Protein AF-A0A143WW88-F1 (afdb_monomer_lite)

Sequence (131 aa):
MKRYYYKKDETELARLKSDLSYYAKVMGFNFVSDENSDGWACEIRKDKEAHKAVVVVIRNSSSRSVTIEMGVINWIDKAVLLNSFFPELLSHVEEVPVTLFESKEKDIRHDVKVLTKVRLGSYFNTRQEAE

Secondary structure (DSSP, 8-state):
-EEEEEE--HHHHHHHHHHHHHHHHHTT-EEEEEEETTEEEEEEESSTT-SEEEEEEEEE-SSSEEEEEEEEEE-SSSS-SGGGT-GGG-------------SHHHHHHHHHHHHHHHHH-SPBSSGGGG-

Foldseek 3Di:
DDKFKFWDDPVLVVVLVVVLVVVLVVLVWDKDKDADPFWIKMWTGNYQFGQKTWIWTWGDPDPTMIMIDTDIHGHPHRDPPCVVPDVPPDDDDDDDDDDDDDPPNVVSRVVSVVSCCVRRPDTDPDPVVRD

Structure (mmCIF, N/CA/C/O backbone):
data_AF-A0A143WW88-F1
#
_entry.id   AF-A0A143WW88-F1
#
loop_
_atom_site.group_PDB
_atom_site.id
_atom_site.type_symbol
_atom_site.label_atom_id
_atom_site.label_alt_id
_atom_site.label_comp_id
_atom_site.label_asym_id
_atom_site.label_entity_id
_atom_site.label_seq_id
_atom_site.pdbx_PDB_ins_code
_atom_site.Cartn_x
_atom_site.Cartn_y
_atom_site.Cartn_z
_atom_site.occupancy
_atom_site.B_iso_or_equiv
_atom_site.auth_seq_id
_atom_site.auth_comp_id
_atom_site.auth_asym_id
_atom_site.auth_atom_id
_atom_site.pdbx_PDB_model_num
ATOM 1 N N . MET A 1 1 ? -11.812 2.790 -5.144 1.00 69.94 1 MET A N 1
ATOM 2 C CA . MET A 1 1 ? -10.373 3.038 -4.865 1.00 69.94 1 MET A CA 1
ATOM 3 C C . MET A 1 1 ? -9.791 3.912 -5.976 1.00 69.94 1 MET A C 1
ATOM 5 O O . MET A 1 1 ? -10.366 3.927 -7.056 1.00 69.94 1 MET A O 1
ATOM 9 N N . LYS A 1 2 ? -8.723 4.688 -5.732 1.00 77.56 2 LYS A N 1
ATOM 10 C CA . LYS A 1 2 ? -8.009 5.428 -6.796 1.00 77.56 2 LYS A CA 1
ATOM 11 C C . LYS A 1 2 ? -6.836 4.587 -7.292 1.00 77.56 2 LYS A C 1
ATOM 13 O O . LYS A 1 2 ? -6.124 4.031 -6.463 1.00 77.56 2 LYS A O 1
ATOM 18 N N . ARG A 1 3 ? -6.654 4.535 -8.608 1.00 81.94 3 ARG A N 1
ATOM 19 C CA . ARG A 1 3 ? -5.597 3.787 -9.292 1.00 81.94 3 ARG A CA 1
ATOM 20 C C . ARG A 1 3 ? -4.518 4.744 -9.798 1.00 81.94 3 ARG A C 1
ATOM 22 O O . ARG A 1 3 ? -4.853 5.810 -10.309 1.00 81.94 3 ARG A O 1
ATOM 29 N N . TYR A 1 4 ? -3.259 4.350 -9.661 1.00 85.12 4 TYR A N 1
ATOM 30 C CA . TYR A 1 4 ? -2.082 5.100 -10.090 1.00 85.12 4 TYR A CA 1
ATOM 31 C C . TYR A 1 4 ? -1.098 4.156 -10.784 1.00 85.12 4 TYR A C 1
ATOM 33 O O . TYR A 1 4 ? -0.994 2.995 -10.397 1.00 85.12 4 TY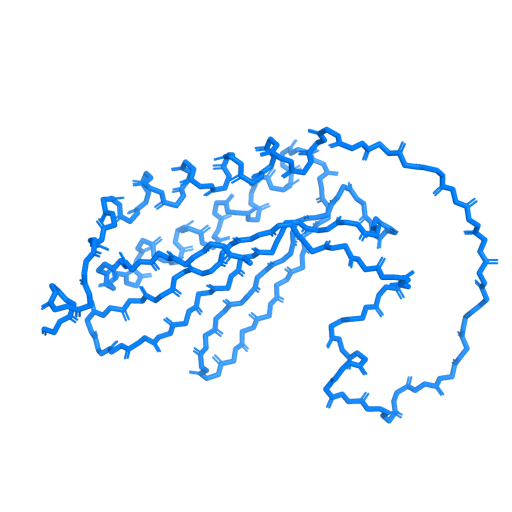R A O 1
ATOM 41 N N . TYR A 1 5 ? -0.376 4.655 -11.783 1.00 86.88 5 TYR A N 1
ATOM 42 C CA . TYR A 1 5 ? 0.602 3.884 -12.550 1.00 86.88 5 TYR A CA 1
ATOM 43 C C . TYR A 1 5 ? 1.996 4.449 -12.306 1.00 86.88 5 TYR A C 1
ATOM 45 O O . TYR A 1 5 ? 2.187 5.662 -12.404 1.00 86.88 5 TYR A O 1
ATOM 53 N N . TYR A 1 6 ? 2.950 3.577 -11.998 1.00 87.19 6 TYR A N 1
ATOM 54 C CA . TYR A 1 6 ? 4.327 3.953 -11.691 1.00 87.19 6 TYR A CA 1
ATOM 55 C C . TYR A 1 6 ? 5.315 3.095 -12.466 1.00 87.19 6 TYR A C 1
ATOM 57 O O . TYR A 1 6 ? 5.019 1.957 -12.847 1.00 87.19 6 TYR A O 1
ATOM 65 N N . LYS A 1 7 ? 6.517 3.643 -12.661 1.00 87.50 7 LYS A N 1
ATOM 66 C CA . LYS A 1 7 ? 7.632 2.885 -13.216 1.00 87.50 7 LYS A CA 1
ATOM 67 C C . LYS A 1 7 ? 8.028 1.835 -12.193 1.00 87.50 7 LYS A C 1
ATOM 69 O O . LYS A 1 7 ? 8.114 2.122 -11.001 1.00 87.50 7 LYS A O 1
ATOM 74 N N . LYS A 1 8 ? 8.247 0.616 -12.665 1.00 87.50 8 LYS A N 1
ATOM 75 C CA . LYS A 1 8 ? 8.664 -0.479 -11.807 1.00 87.50 8 LYS A CA 1
ATOM 76 C C . LYS A 1 8 ? 10.128 -0.290 -11.411 1.00 87.50 8 LYS A C 1
ATOM 78 O O . LYS A 1 8 ? 11.006 -0.264 -12.271 1.00 87.50 8 LYS A O 1
ATOM 83 N N . ASP A 1 9 ? 10.357 -0.184 -10.110 1.00 89.81 9 ASP A N 1
ATOM 84 C CA . ASP A 1 9 ? 11.671 -0.231 -9.476 1.00 89.81 9 ASP A CA 1
ATOM 85 C C . ASP A 1 9 ? 11.555 -1.127 -8.240 1.00 89.81 9 ASP A C 1
ATOM 87 O O . ASP A 1 9 ? 10.919 -0.761 -7.254 1.00 89.81 9 ASP A O 1
ATOM 91 N N . GLU A 1 10 ? 12.127 -2.329 -8.309 1.00 89.81 10 GLU A N 1
ATOM 92 C CA . GLU A 1 10 ? 12.032 -3.323 -7.232 1.00 89.81 10 GLU A CA 1
ATOM 93 C C . GLU A 1 10 ? 12.644 -2.817 -5.917 1.00 89.81 10 GLU A C 1
ATOM 95 O O . GLU A 1 10 ? 12.148 -3.138 -4.835 1.00 89.81 10 GLU A O 1
ATOM 100 N N . THR A 1 11 ? 13.684 -1.977 -5.992 1.00 92.19 11 THR A N 1
ATOM 101 C CA . THR A 1 11 ? 14.346 -1.425 -4.803 1.00 92.19 11 THR A CA 1
ATOM 102 C C . THR A 1 11 ? 13.431 -0.428 -4.106 1.00 92.19 11 THR A C 1
ATOM 104 O O . THR A 1 11 ? 13.230 -0.507 -2.891 1.00 92.19 11 THR A O 1
ATOM 107 N N . GLU A 1 12 ? 12.837 0.494 -4.864 1.00 92.19 12 GLU A N 1
ATOM 108 C CA . GLU A 1 12 ? 11.911 1.478 -4.296 1.00 92.19 12 GLU A CA 1
ATOM 109 C C . GLU A 1 12 ? 10.575 0.852 -3.879 1.00 92.19 12 GLU A C 1
ATOM 111 O O . GLU A 1 12 ? 9.976 1.297 -2.901 1.00 92.19 12 GLU A O 1
ATOM 116 N N . LEU A 1 13 ? 10.135 -0.231 -4.527 1.00 91.81 13 LEU A N 1
ATOM 117 C CA . LEU A 1 13 ? 8.965 -0.998 -4.091 1.00 91.81 13 LEU A CA 1
ATOM 118 C C . LEU A 1 13 ? 9.206 -1.710 -2.761 1.00 91.81 13 LEU A C 1
ATOM 120 O O . LEU A 1 13 ? 8.361 -1.629 -1.869 1.00 91.81 13 LEU A O 1
ATOM 124 N N . ALA A 1 14 ? 10.359 -2.359 -2.586 1.00 92.50 14 ALA A N 1
ATOM 125 C CA . ALA A 1 14 ? 10.725 -2.969 -1.310 1.00 92.50 14 ALA A CA 1
ATOM 126 C C . ALA A 1 14 ? 10.812 -1.918 -0.188 1.00 92.50 14 ALA A C 1
ATOM 128 O O . ALA A 1 14 ? 10.293 -2.130 0.912 1.00 92.50 14 ALA A O 1
ATOM 129 N N . ARG A 1 15 ? 11.392 -0.747 -0.483 1.00 90.88 15 ARG A N 1
ATOM 130 C CA . ARG A 1 15 ? 11.436 0.391 0.450 1.00 90.88 15 ARG A CA 1
ATOM 131 C C . ARG A 1 15 ? 10.044 0.916 0.782 1.00 90.88 15 ARG A C 1
ATOM 133 O O . ARG A 1 15 ? 9.762 1.146 1.951 1.00 90.88 15 ARG A O 1
ATOM 140 N N . LEU A 1 16 ? 9.157 1.042 -0.204 1.00 93.19 16 LEU A N 1
ATOM 141 C CA . LEU A 1 16 ? 7.773 1.456 0.019 1.00 93.19 16 LEU A CA 1
ATOM 142 C C . LEU A 1 16 ? 7.031 0.475 0.939 1.00 93.19 16 LEU A C 1
ATOM 144 O O . LEU A 1 16 ? 6.382 0.914 1.884 1.00 93.19 16 LEU A O 1
ATOM 148 N N . LYS A 1 17 ? 7.156 -0.841 0.717 1.00 93.38 17 LYS A N 1
ATOM 149 C CA . LYS A 1 17 ? 6.561 -1.864 1.600 1.00 93.38 17 LYS A CA 1
ATOM 150 C C . LYS A 1 17 ? 7.060 -1.710 3.047 1.00 93.38 17 LYS A C 1
ATOM 152 O O . LYS A 1 17 ? 6.255 -1.711 3.980 1.00 93.38 17 LYS A O 1
ATOM 157 N N . SER A 1 18 ? 8.371 -1.521 3.223 1.00 89.69 18 SER A N 1
ATOM 158 C CA . SER A 1 18 ? 9.004 -1.291 4.530 1.00 89.69 18 SER A CA 1
ATOM 159 C C . SER A 1 18 ? 8.501 -0.009 5.201 1.00 89.69 18 SER A C 1
ATOM 161 O O . SER A 1 18 ? 8.136 -0.027 6.376 1.00 89.69 18 SER A O 1
ATOM 163 N N . ASP A 1 19 ? 8.428 1.094 4.458 1.00 87.44 19 ASP A N 1
ATOM 164 C CA . ASP A 1 19 ? 7.958 2.385 4.962 1.00 87.44 19 ASP A CA 1
ATOM 165 C C . ASP A 1 19 ? 6.487 2.353 5.375 1.00 87.44 19 ASP A C 1
ATOM 167 O O . ASP A 1 19 ? 6.127 2.966 6.374 1.00 87.44 19 ASP A O 1
ATOM 171 N N . LEU A 1 20 ? 5.631 1.631 4.645 1.00 87.75 20 LEU A N 1
ATOM 172 C CA . LEU A 1 20 ? 4.214 1.489 4.995 1.00 87.75 20 LEU A CA 1
ATOM 173 C C . LEU A 1 20 ? 4.036 0.742 6.325 1.00 87.75 20 LEU A C 1
ATOM 175 O O . LEU A 1 20 ? 3.233 1.154 7.165 1.00 87.75 20 LEU A O 1
ATOM 179 N N . SER A 1 21 ? 4.818 -0.318 6.541 1.00 89.88 21 SER A N 1
ATOM 180 C CA . SER A 1 21 ? 4.844 -1.045 7.814 1.00 89.88 21 SER A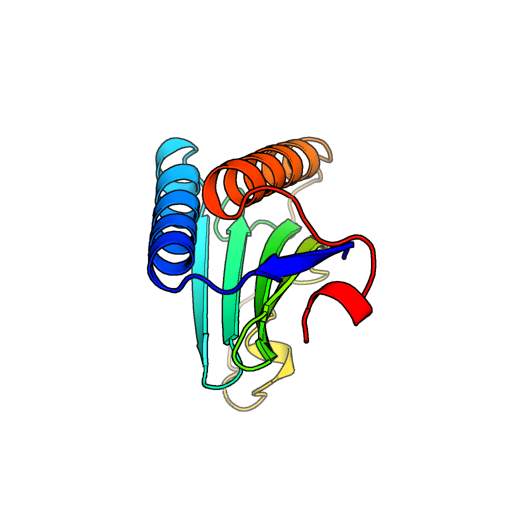 CA 1
ATOM 181 C C . SER A 1 21 ? 5.420 -0.184 8.945 1.00 89.88 21 SER A C 1
ATOM 183 O O . SER A 1 21 ? 4.849 -0.116 10.037 1.00 89.88 21 SER A O 1
ATOM 185 N N . TYR A 1 22 ? 6.509 0.544 8.677 1.00 83.69 22 TYR A N 1
ATOM 186 C CA . TYR A 1 22 ? 7.118 1.459 9.641 1.00 83.69 22 TYR A CA 1
ATOM 187 C C . TYR A 1 22 ? 6.179 2.607 10.031 1.00 83.69 22 TYR A C 1
ATOM 189 O O . TYR A 1 22 ? 6.029 2.896 11.217 1.00 83.69 22 TYR A O 1
ATOM 197 N N . TYR A 1 23 ? 5.495 3.217 9.061 1.00 82.19 23 TYR A N 1
ATOM 198 C CA . TYR A 1 23 ? 4.480 4.242 9.295 1.00 82.19 23 TYR A CA 1
ATOM 199 C C . TYR A 1 23 ? 3.386 3.722 10.227 1.00 82.19 23 TYR A C 1
ATOM 201 O O . TYR A 1 23 ? 3.095 4.352 11.243 1.00 82.19 23 TYR A O 1
ATOM 209 N N . ALA A 1 24 ? 2.826 2.543 9.937 1.00 81.12 24 ALA A N 1
ATOM 210 C CA . ALA A 1 24 ? 1.802 1.949 10.789 1.00 81.12 24 ALA A CA 1
ATOM 211 C C . ALA A 1 24 ? 2.320 1.725 12.219 1.00 81.12 24 ALA A C 1
ATOM 213 O O . ALA A 1 24 ? 1.639 2.080 13.178 1.00 81.12 24 ALA A O 1
ATOM 214 N N . LYS A 1 25 ? 3.557 1.237 12.370 1.00 79.50 25 LYS A N 1
ATOM 215 C CA . LYS A 1 25 ? 4.200 1.053 13.678 1.00 79.50 25 LYS A CA 1
ATOM 216 C C . LYS A 1 25 ? 4.353 2.366 14.454 1.00 79.50 25 LYS A C 1
ATOM 218 O O . LYS A 1 25 ? 4.010 2.402 15.631 1.00 79.50 25 LYS A O 1
ATOM 223 N N . VAL A 1 26 ? 4.853 3.429 13.818 1.00 76.06 26 VAL A N 1
ATOM 224 C CA . VAL A 1 26 ? 5.044 4.750 14.454 1.00 76.06 26 VAL A CA 1
ATOM 225 C C . VAL A 1 26 ? 3.710 5.348 14.894 1.00 76.06 26 VAL A C 1
ATOM 227 O O . VAL A 1 26 ? 3.615 5.922 15.975 1.00 76.06 26 VAL A O 1
ATOM 230 N N . MET A 1 27 ? 2.673 5.173 14.079 1.00 77.19 27 MET A N 1
ATOM 231 C CA . MET A 1 27 ? 1.341 5.707 14.351 1.00 77.19 27 MET A CA 1
ATOM 232 C C . MET A 1 27 ? 0.509 4.831 15.303 1.00 77.19 27 MET A C 1
ATOM 234 O O . MET A 1 27 ? -0.610 5.207 15.655 1.00 77.19 27 MET A O 1
ATOM 238 N N . GLY A 1 28 ? 1.034 3.676 15.727 1.00 78.00 28 GLY A N 1
ATOM 239 C CA . GLY A 1 28 ? 0.320 2.727 16.584 1.00 78.00 28 GLY A CA 1
ATOM 240 C C . GLY A 1 28 ? -0.859 2.038 15.889 1.00 78.00 28 GLY A C 1
ATOM 241 O O . GLY A 1 28 ? -1.824 1.663 16.547 1.00 78.00 28 GLY A O 1
ATOM 242 N N . PHE A 1 29 ? -0.799 1.897 14.565 1.00 82.81 29 PHE A N 1
ATOM 243 C CA . PHE A 1 29 ? -1.811 1.247 13.739 1.00 82.81 29 PHE A CA 1
ATOM 244 C C . PHE A 1 29 ? -1.513 -0.236 13.537 1.00 82.81 29 PHE A C 1
ATOM 246 O O . PHE A 1 29 ? -0.365 -0.683 13.550 1.00 82.81 29 PHE A O 1
ATOM 253 N N . ASN A 1 30 ? -2.568 -1.007 13.294 1.00 84.50 30 ASN A N 1
ATOM 254 C CA . ASN A 1 30 ? -2.442 -2.395 12.891 1.00 84.50 30 ASN A CA 1
ATOM 255 C C . ASN A 1 30 ? -2.103 -2.475 11.397 1.00 84.50 30 ASN A C 1
ATOM 257 O O . ASN A 1 30 ? -2.758 -1.843 10.566 1.00 84.50 30 ASN A O 1
ATOM 261 N N . PHE A 1 31 ? -1.096 -3.281 11.072 1.00 86.12 31 PHE A N 1
ATOM 262 C CA . PHE A 1 31 ? -0.625 -3.505 9.712 1.00 86.12 31 PHE A CA 1
ATOM 263 C C . PHE A 1 31 ? -0.804 -4.972 9.345 1.00 86.12 31 PHE A C 1
ATOM 265 O O . PHE A 1 31 ? -0.326 -5.853 10.058 1.00 86.12 31 PHE A O 1
ATOM 272 N N . VAL A 1 32 ? -1.478 -5.228 8.232 1.00 87.50 32 VAL A N 1
ATOM 273 C CA . VAL A 1 32 ? -1.618 -6.567 7.652 1.00 87.50 32 VAL A CA 1
ATOM 274 C C . VAL A 1 32 ? -1.139 -6.486 6.216 1.00 87.50 32 VAL A C 1
ATOM 276 O O . VAL A 1 32 ? -1.490 -5.543 5.515 1.00 87.50 32 VAL A O 1
ATOM 279 N N . SER A 1 33 ? -0.337 -7.444 5.771 1.00 88.81 33 SER A N 1
ATOM 280 C CA . SER A 1 33 ? 0.088 -7.525 4.376 1.00 88.81 33 SER A CA 1
ATOM 281 C C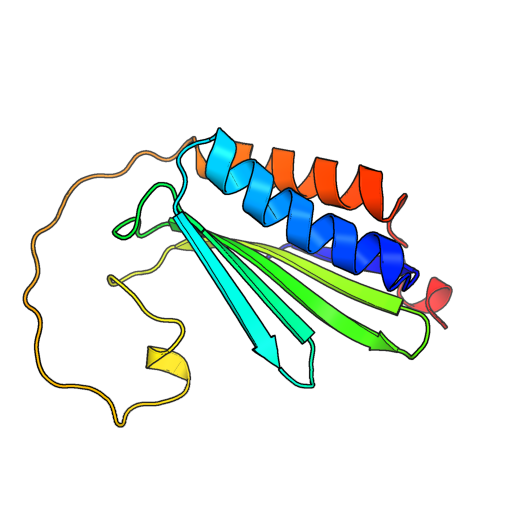 . SER A 1 33 ? 0.067 -8.954 3.885 1.00 88.81 33 SER A C 1
ATOM 283 O O . SER A 1 33 ? 0.306 -9.870 4.669 1.00 88.81 33 SER A O 1
ATOM 285 N N . ASP A 1 34 ? -0.146 -9.105 2.588 1.00 88.44 34 ASP A N 1
ATOM 286 C CA . ASP A 1 34 ? -0.099 -10.379 1.890 1.00 88.44 34 ASP A CA 1
ATOM 287 C C . ASP A 1 34 ? 0.616 -10.210 0.543 1.00 88.44 34 ASP A C 1
ATOM 289 O O . ASP A 1 34 ? 0.595 -9.128 -0.058 1.00 88.44 34 ASP A O 1
ATOM 293 N N . GLU A 1 35 ? 1.277 -11.268 0.085 1.00 86.94 35 GLU A N 1
ATOM 294 C CA . GLU A 1 35 ? 2.034 -11.286 -1.166 1.00 86.94 35 GLU A CA 1
ATOM 295 C C . GLU A 1 35 ? 1.738 -12.560 -1.948 1.00 86.94 35 GLU A C 1
ATOM 297 O O . GLU A 1 35 ? 1.874 -13.669 -1.436 1.00 86.94 35 GLU A O 1
ATOM 302 N N . ASN A 1 36 ? 1.369 -12.397 -3.215 1.00 83.69 36 ASN A N 1
ATOM 303 C CA . ASN A 1 36 ? 1.136 -13.497 -4.138 1.00 83.69 36 ASN A CA 1
ATOM 304 C C . ASN A 1 36 ? 1.865 -13.256 -5.471 1.00 83.69 36 ASN A C 1
ATOM 306 O O . ASN A 1 36 ? 2.583 -12.270 -5.643 1.00 83.69 36 ASN A O 1
ATOM 310 N N . SER A 1 37 ? 1.692 -14.168 -6.432 1.00 74.50 37 SER A N 1
ATOM 311 C CA . SER A 1 37 ? 2.307 -14.063 -7.765 1.00 74.50 37 SER A CA 1
ATOM 312 C C . SER A 1 37 ? 1.917 -12.790 -8.523 1.00 74.50 37 SER A C 1
ATOM 314 O O . SER A 1 37 ? 2.689 -12.290 -9.343 1.00 74.50 37 SER A O 1
ATOM 316 N N . ASP A 1 38 ? 0.729 -12.258 -8.241 1.00 76.69 38 ASP A N 1
ATOM 317 C CA . ASP A 1 38 ? 0.109 -11.176 -9.004 1.00 76.69 38 ASP A CA 1
ATOM 318 C C . ASP A 1 38 ? 0.384 -9.799 -8.383 1.00 76.69 38 ASP A C 1
ATOM 320 O O . ASP A 1 38 ? 0.201 -8.755 -9.027 1.00 76.69 38 ASP A O 1
ATOM 324 N N . GLY A 1 39 ? 0.873 -9.772 -7.142 1.00 86.38 39 GLY A N 1
ATOM 325 C CA . GLY A 1 39 ? 1.250 -8.548 -6.469 1.00 86.38 39 GLY A CA 1
ATOM 326 C C . GLY A 1 39 ? 1.301 -8.646 -4.952 1.00 86.38 39 GLY A C 1
ATOM 327 O O . GLY A 1 39 ? 1.362 -9.708 -4.343 1.00 86.38 39 GLY A O 1
ATOM 328 N N . TRP A 1 40 ? 1.278 -7.472 -4.342 1.00 91.56 40 TRP A N 1
ATOM 329 C CA . TRP A 1 40 ? 1.352 -7.291 -2.904 1.00 91.56 40 TRP A CA 1
ATOM 330 C C . TRP A 1 40 ? 0.227 -6.376 -2.454 1.00 91.56 40 TRP A C 1
ATOM 332 O O . TRP A 1 40 ? -0.057 -5.368 -3.105 1.00 91.56 40 TRP A O 1
ATOM 342 N N . ALA A 1 41 ? -0.398 -6.694 -1.332 1.00 89.44 41 ALA A N 1
ATOM 343 C CA . ALA A 1 41 ? -1.414 -5.849 -0.735 1.00 89.44 41 ALA A CA 1
ATOM 344 C C . ALA A 1 41 ? -1.115 -5.617 0.740 1.00 89.44 41 ALA A C 1
ATOM 346 O O . ALA A 1 41 ? -0.575 -6.483 1.426 1.00 89.44 41 ALA A O 1
ATOM 347 N N . CYS A 1 42 ? -1.508 -4.452 1.241 1.00 87.44 42 CYS A N 1
ATOM 348 C CA . CYS A 1 42 ? -1.557 -4.213 2.669 1.00 87.44 42 CYS A CA 1
ATOM 349 C C . CYS A 1 42 ? -2.787 -3.435 3.096 1.00 87.44 42 CYS A C 1
ATOM 351 O O . CYS A 1 42 ? -3.437 -2.731 2.318 1.00 87.44 42 CYS A O 1
ATOM 353 N N . GLU A 1 43 ? -3.049 -3.550 4.386 1.00 87.31 43 GLU A N 1
ATOM 354 C CA . GLU A 1 43 ? -4.078 -2.843 5.103 1.00 87.31 43 GLU A CA 1
ATOM 355 C C . GLU A 1 43 ? -3.475 -2.149 6.317 1.00 87.31 43 GLU A C 1
ATOM 357 O O . GLU A 1 43 ? -2.791 -2.767 7.137 1.00 87.31 43 GLU A O 1
ATOM 362 N N . ILE A 1 44 ? -3.782 -0.864 6.451 1.00 85.00 44 ILE A N 1
ATOM 363 C CA . ILE A 1 44 ? -3.458 -0.061 7.623 1.00 85.00 44 ILE A CA 1
ATOM 364 C C . ILE A 1 44 ? -4.773 0.261 8.318 1.00 85.00 44 ILE A C 1
ATOM 366 O O . ILE A 1 44 ? -5.645 0.937 7.757 1.00 85.00 44 ILE A O 1
ATOM 370 N N . ARG A 1 45 ? -4.925 -0.259 9.532 1.00 83.19 45 ARG A N 1
ATOM 371 C CA . ARG A 1 45 ? -6.134 -0.138 10.346 1.00 83.19 45 ARG A CA 1
ATOM 372 C C . ARG A 1 45 ? -5.803 0.583 11.639 1.00 83.19 45 ARG A C 1
ATOM 374 O O . ARG A 1 45 ? -4.729 0.379 12.195 1.00 83.19 45 ARG A O 1
ATOM 381 N N . LYS A 1 46 ? -6.737 1.382 12.155 1.00 77.00 46 LYS A N 1
ATOM 382 C CA . LYS A 1 46 ? -6.560 2.050 13.455 1.00 77.00 46 LYS A CA 1
ATOM 383 C C . LYS A 1 46 ? -6.208 1.045 14.558 1.00 77.00 46 LYS A C 1
ATOM 385 O O . LYS A 1 46 ? -5.323 1.298 15.363 1.00 77.00 46 LYS A O 1
ATOM 390 N N . ASP A 1 47 ? -6.884 -0.094 14.544 1.00 75.81 47 ASP A N 1
ATOM 391 C CA . ASP A 1 47 ? -6.680 -1.225 15.436 1.00 75.81 47 ASP A CA 1
ATOM 392 C C . ASP A 1 47 ? -7.151 -2.510 14.725 1.00 75.81 47 ASP A C 1
ATOM 394 O O . ASP A 1 47 ? -7.565 -2.480 13.561 1.00 75.81 47 ASP A O 1
ATOM 398 N N . LYS A 1 48 ? -7.044 -3.660 15.396 1.00 67.12 48 LYS A N 1
ATOM 399 C CA . LYS A 1 48 ? -7.434 -4.958 14.822 1.00 67.12 48 LYS A CA 1
ATOM 400 C C . LYS A 1 48 ? -8.940 -5.073 14.552 1.00 67.12 48 LYS A C 1
ATOM 402 O O . LYS A 1 48 ? -9.324 -5.867 13.697 1.00 67.12 48 LYS A O 1
ATOM 407 N N . GLU A 1 49 ? -9.765 -4.285 15.238 1.00 62.47 49 GLU A N 1
ATOM 408 C CA . GLU A 1 49 ? -11.229 -4.340 15.182 1.00 62.47 49 GLU A CA 1
ATOM 409 C C . GLU A 1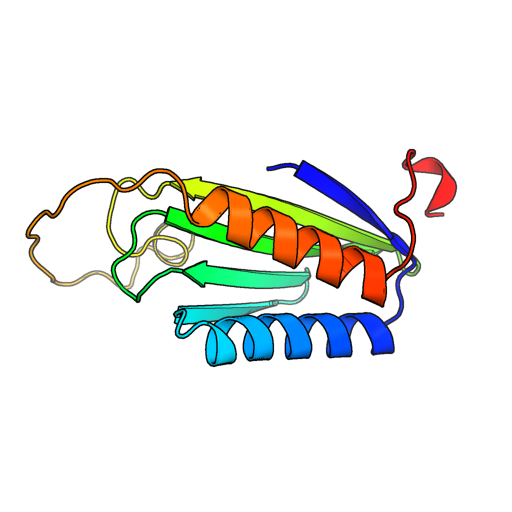 49 ? -11.845 -3.267 14.275 1.00 62.47 49 GLU A C 1
ATOM 411 O O . GLU A 1 49 ? -13.055 -3.264 14.053 1.00 62.47 49 GLU A O 1
ATOM 416 N N . ALA A 1 50 ? -11.033 -2.360 13.731 1.00 67.00 50 ALA A N 1
ATOM 417 C CA . ALA A 1 50 ? -11.517 -1.270 12.905 1.00 67.00 50 ALA A CA 1
ATOM 418 C C . ALA A 1 50 ? -12.203 -1.781 11.627 1.00 67.00 50 ALA A C 1
ATOM 420 O O . ALA A 1 50 ? -11.597 -2.433 10.773 1.00 67.00 50 ALA A O 1
ATOM 421 N N . HIS A 1 51 ? -13.459 -1.369 11.457 1.00 68.19 51 HIS A N 1
ATOM 422 C CA . HIS A 1 51 ? -14.270 -1.616 10.265 1.00 68.19 51 HIS A CA 1
ATOM 423 C C . HIS A 1 51 ? -13.856 -0.757 9.070 1.00 68.19 51 HIS A C 1
ATOM 425 O O . HIS A 1 51 ? -14.379 -0.922 7.980 1.00 68.19 51 HIS A O 1
ATOM 431 N N . LYS A 1 52 ? -12.895 0.154 9.228 1.00 73.12 52 LYS A N 1
ATOM 432 C CA . LYS A 1 52 ? -12.331 0.916 8.115 1.00 73.12 52 LYS A CA 1
ATOM 433 C C . LYS A 1 52 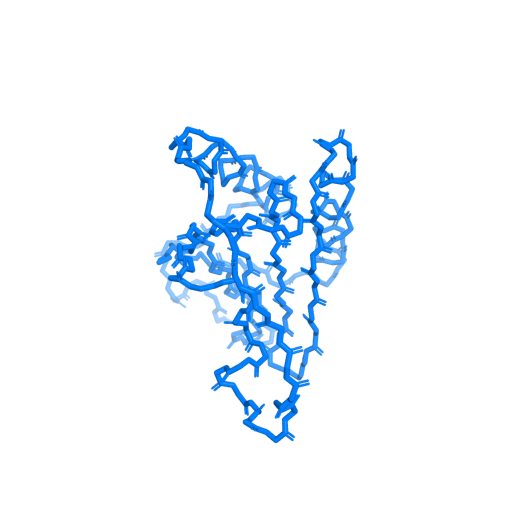? -10.834 0.670 8.035 1.00 73.12 52 LYS A C 1
ATOM 435 O O . LYS A 1 52 ? -10.125 0.750 9.037 1.00 73.12 52 LYS A O 1
ATOM 440 N N . ALA A 1 53 ? -10.362 0.384 6.830 1.00 82.12 53 ALA A N 1
ATOM 441 C CA . ALA A 1 53 ? -8.949 0.186 6.543 1.00 82.12 53 ALA A CA 1
ATOM 442 C C . ALA A 1 53 ? -8.527 1.053 5.362 1.00 82.12 53 ALA A C 1
ATOM 444 O O . ALA A 1 53 ? -9.267 1.190 4.382 1.00 82.12 53 ALA A O 1
ATOM 445 N N . VAL A 1 54 ? -7.316 1.602 5.427 1.00 85.56 54 VAL A N 1
ATOM 446 C CA . VAL A 1 54 ? -6.641 2.092 4.227 1.00 85.56 54 VAL A CA 1
ATOM 447 C C . VAL A 1 54 ? -5.949 0.908 3.583 1.00 85.56 54 VAL A C 1
ATOM 449 O O . VAL A 1 54 ? -5.044 0.321 4.167 1.00 85.56 54 VAL A O 1
ATOM 452 N N . VAL A 1 55 ? -6.395 0.564 2.382 1.00 86.50 55 VAL A N 1
ATOM 453 C CA . VAL A 1 55 ? -5.859 -0.556 1.615 1.00 86.50 55 VAL A CA 1
ATOM 454 C C . VAL A 1 55 ? -4.995 -0.022 0.488 1.00 86.50 55 VAL A C 1
ATOM 456 O O . VAL A 1 55 ? -5.396 0.916 -0.212 1.00 86.50 55 VAL A O 1
ATOM 459 N N . VAL A 1 56 ? -3.825 -0.632 0.321 1.00 87.94 56 VAL A N 1
ATOM 460 C CA . VAL A 1 56 ? -2.890 -0.398 -0.781 1.00 87.94 56 VAL A CA 1
ATOM 461 C C . VAL A 1 56 ? -2.678 -1.720 -1.497 1.00 87.94 56 VAL A C 1
ATOM 463 O O . VAL A 1 56 ? -2.302 -2.704 -0.876 1.00 87.94 56 VAL A O 1
ATOM 466 N N . VAL A 1 57 ? -2.907 -1.743 -2.804 1.00 89.06 57 VAL A N 1
ATOM 467 C CA . VAL A 1 57 ? -2.694 -2.917 -3.652 1.00 89.06 57 VAL A CA 1
ATOM 468 C C . VAL A 1 57 ? -1.695 -2.540 -4.730 1.00 89.06 57 VAL A C 1
ATOM 470 O O . VAL A 1 57 ? -1.951 -1.626 -5.507 1.00 89.06 57 VAL A O 1
ATOM 473 N N . ILE A 1 58 ? -0.570 -3.239 -4.783 1.00 90.88 58 ILE A N 1
ATOM 474 C CA . ILE A 1 58 ? 0.484 -3.092 -5.783 1.00 90.88 58 ILE A CA 1
ATOM 475 C C . ILE A 1 58 ? 0.404 -4.305 -6.706 1.00 90.88 58 ILE A C 1
ATOM 477 O O . ILE A 1 58 ? 0.663 -5.423 -6.276 1.00 90.88 58 ILE A O 1
ATOM 481 N N . ARG A 1 59 ? 0.058 -4.094 -7.976 1.00 88.81 59 ARG A N 1
ATOM 482 C CA . ARG A 1 59 ? -0.017 -5.149 -8.994 1.00 88.81 59 ARG A CA 1
ATOM 483 C C . ARG A 1 59 ? 1.060 -4.963 -10.041 1.00 88.81 59 ARG A C 1
ATOM 485 O O . ARG A 1 59 ? 1.219 -3.864 -10.587 1.00 88.81 59 ARG A O 1
ATOM 492 N N . ASN A 1 60 ? 1.732 -6.052 -10.389 1.00 82.69 60 ASN A N 1
ATOM 493 C CA . ASN A 1 60 ? 2.598 -6.071 -11.561 1.00 82.69 60 ASN A CA 1
ATOM 494 C C . ASN A 1 60 ? 1.721 -5.917 -12.810 1.00 82.69 60 ASN A C 1
ATOM 496 O O . ASN A 1 60 ? 0.819 -6.713 -13.043 1.00 82.69 60 ASN A O 1
ATOM 500 N N . SER A 1 61 ? 1.928 -4.843 -13.574 1.00 77.31 61 SER A N 1
ATOM 501 C CA . SER A 1 61 ? 1.100 -4.540 -14.756 1.00 77.31 61 SER A CA 1
ATOM 502 C C . SER A 1 61 ? 1.813 -4.884 -16.056 1.00 77.31 61 SER A C 1
ATOM 504 O O . SER A 1 61 ? 1.191 -5.367 -16.996 1.00 77.31 61 SER A O 1
ATOM 506 N N . SER A 1 62 ? 3.123 -4.659 -16.092 1.00 76.81 62 SER A N 1
ATOM 507 C CA . SER A 1 62 ? 4.025 -5.097 -17.154 1.00 76.81 62 SER A CA 1
ATOM 508 C C . SER A 1 62 ? 5.413 -5.343 -16.556 1.00 76.81 62 SER A C 1
ATOM 510 O O . SER A 1 62 ? 5.636 -5.123 -15.363 1.00 76.81 62 SER A O 1
ATOM 512 N N . SER A 1 63 ? 6.382 -5.755 -17.375 1.00 74.62 63 SER A N 1
ATOM 513 C CA . SER A 1 63 ? 7.781 -5.881 -16.940 1.00 74.62 63 SER A CA 1
ATOM 514 C C . SER A 1 63 ? 8.387 -4.556 -16.452 1.00 74.62 63 SER A C 1
ATOM 516 O O . SER A 1 63 ? 9.350 -4.574 -15.690 1.00 74.62 63 SER A O 1
ATOM 518 N N . ARG A 1 64 ? 7.825 -3.409 -16.862 1.00 81.38 64 ARG A N 1
ATOM 519 C CA . ARG A 1 64 ? 8.353 -2.063 -16.582 1.00 81.38 64 ARG A CA 1
ATOM 520 C C . ARG A 1 64 ? 7.438 -1.187 -15.736 1.00 81.38 64 ARG A C 1
ATOM 522 O O . ARG A 1 64 ? 7.835 -0.077 -15.380 1.00 81.38 64 ARG A O 1
ATOM 529 N N . SER A 1 65 ? 6.242 -1.658 -15.394 1.00 85.00 65 SER A N 1
ATOM 530 C CA . SER A 1 65 ? 5.256 -0.848 -14.682 1.00 85.00 65 SER A CA 1
ATOM 531 C C . SER A 1 65 ? 4.511 -1.612 -13.597 1.00 85.00 65 SER A C 1
ATOM 533 O O . SER A 1 65 ? 4.267 -2.821 -13.683 1.00 85.00 65 SER A O 1
ATOM 535 N N . VAL A 1 66 ? 4.108 -0.860 -12.579 1.00 89.00 66 VAL A N 1
ATOM 536 C CA . VAL A 1 66 ? 3.227 -1.328 -11.513 1.00 89.00 66 VAL A CA 1
ATOM 537 C C . VAL A 1 66 ? 2.009 -0.429 -11.405 1.00 89.00 66 VAL A C 1
ATOM 539 O O . VAL A 1 66 ? 2.078 0.790 -11.584 1.00 89.00 66 VAL A O 1
ATOM 542 N N . THR A 1 67 ? 0.884 -1.048 -11.078 1.00 89.12 67 THR A N 1
ATOM 543 C CA . THR A 1 67 ? -0.352 -0.353 -10.745 1.00 89.12 67 THR A CA 1
ATOM 544 C C . THR A 1 67 ? -0.506 -0.355 -9.238 1.00 89.12 67 THR A C 1
ATOM 546 O O . THR A 1 67 ? -0.479 -1.416 -8.621 1.00 89.12 67 THR A O 1
ATOM 549 N N . ILE A 1 68 ? -0.710 0.820 -8.652 1.00 88.69 68 ILE A N 1
ATOM 550 C CA . ILE A 1 68 ? -1.026 0.971 -7.235 1.00 88.69 68 ILE A CA 1
ATOM 551 C C . ILE A 1 68 ? -2.462 1.457 -7.089 1.00 88.69 68 ILE A C 1
ATOM 553 O O . ILE A 1 68 ? -2.823 2.546 -7.539 1.00 88.69 68 ILE A O 1
ATOM 557 N N . GLU A 1 69 ? -3.293 0.655 -6.437 1.00 86.31 69 GLU A N 1
ATOM 558 C CA . GLU A 1 69 ? -4.655 1.009 -6.061 1.00 86.31 69 GLU A CA 1
ATOM 559 C C . GLU A 1 69 ? -4.707 1.319 -4.572 1.00 86.31 69 GLU A C 1
ATOM 561 O O . GLU A 1 69 ? -4.257 0.534 -3.748 1.00 86.31 69 GLU A O 1
ATOM 566 N N . MET A 1 70 ? -5.273 2.471 -4.216 1.00 85.50 70 MET A N 1
ATOM 567 C CA . MET A 1 70 ? -5.421 2.874 -2.820 1.00 85.50 70 MET A CA 1
ATOM 568 C C . MET A 1 70 ? -6.815 3.412 -2.524 1.00 85.50 70 MET A C 1
ATOM 570 O O . MET A 1 70 ? -7.404 4.199 -3.285 1.00 85.50 70 MET A O 1
ATOM 574 N N . GLY A 1 71 ? -7.356 3.040 -1.376 1.00 78.50 71 GLY A N 1
ATOM 575 C CA . GLY A 1 71 ? -8.638 3.553 -0.924 1.00 78.50 71 GLY A CA 1
ATOM 576 C C . GLY A 1 71 ? -8.935 3.203 0.517 1.00 78.50 71 GLY A C 1
ATOM 577 O O . GLY A 1 71 ? -8.256 2.384 1.121 1.00 78.50 71 GLY A O 1
ATOM 578 N N . VAL A 1 72 ? -9.964 3.860 1.040 1.00 79.94 72 VAL A N 1
ATOM 579 C CA . VAL A 1 72 ? -10.578 3.463 2.302 1.00 79.94 72 VAL A CA 1
ATOM 580 C C . VAL A 1 72 ? -11.636 2.427 1.959 1.00 79.94 72 VAL A C 1
ATOM 582 O O . VAL A 1 72 ? -12.505 2.708 1.129 1.00 79.94 72 VAL A O 1
ATOM 585 N N . ILE A 1 73 ? -11.535 1.245 2.551 1.00 74.25 73 ILE A N 1
ATOM 586 C CA . ILE A 1 73 ? -12.566 0.213 2.475 1.00 74.25 73 ILE A CA 1
ATOM 587 C C . ILE A 1 73 ? -13.294 0.217 3.814 1.00 74.25 73 ILE A C 1
ATOM 589 O O . ILE A 1 73 ? -12.650 0.223 4.862 1.00 74.25 73 ILE A O 1
ATOM 593 N N . ASN A 1 74 ? -14.624 0.284 3.755 1.00 63.66 74 ASN A N 1
ATOM 594 C CA . ASN A 1 74 ? -15.489 0.093 4.910 1.00 63.66 74 ASN A CA 1
ATOM 595 C C . ASN A 1 74 ? -15.988 -1.353 4.873 1.00 63.66 74 ASN A C 1
ATOM 597 O O . ASN A 1 74 ? -16.631 -1.761 3.907 1.00 63.66 74 ASN A O 1
ATOM 601 N N . TRP A 1 75 ? -15.638 -2.113 5.893 1.00 58.34 75 TRP A N 1
ATOM 602 C CA . TRP A 1 75 ? -16.053 -3.481 6.125 1.00 58.34 75 TRP A CA 1
ATOM 603 C C . TRP A 1 75 ? -17.398 -3.447 6.847 1.00 58.34 75 TRP A C 1
ATOM 605 O O . TRP A 1 75 ? -17.549 -2.741 7.842 1.00 58.34 75 TRP A O 1
ATOM 615 N N . ILE A 1 76 ? -18.381 -4.184 6.332 1.00 47.16 76 ILE A N 1
ATOM 616 C CA . ILE A 1 76 ? -19.690 -4.306 6.985 1.00 47.16 76 ILE A CA 1
ATOM 617 C C . ILE A 1 76 ? -19.552 -5.176 8.249 1.00 47.16 76 ILE A C 1
ATOM 619 O O . ILE A 1 76 ? -20.125 -4.816 9.268 1.00 47.16 76 ILE A O 1
ATOM 623 N N . ASP A 1 77 ? -18.648 -6.170 8.234 1.00 41.72 77 ASP A N 1
ATOM 624 C CA . ASP A 1 77 ? -18.366 -7.072 9.361 1.00 41.72 77 ASP A CA 1
ATOM 625 C C . ASP A 1 77 ? -16.870 -7.154 9.706 1.00 41.72 77 ASP A C 1
ATOM 627 O O . ASP A 1 77 ? -15.995 -6.936 8.857 1.00 41.72 77 ASP A O 1
ATOM 631 N N . LYS A 1 78 ? -16.560 -7.454 10.978 1.00 41.50 78 LYS A N 1
ATOM 632 C CA . LYS A 1 78 ? -15.182 -7.642 11.460 1.00 41.50 78 LYS A CA 1
ATOM 633 C C . LYS A 1 78 ? -14.509 -8.771 10.659 1.00 41.50 78 LYS A C 1
ATOM 635 O O . LYS A 1 78 ? -15.000 -9.889 10.627 1.00 41.50 78 LYS A O 1
ATOM 640 N N . ALA A 1 79 ? -13.345 -8.460 10.077 1.00 39.59 79 ALA A N 1
ATOM 641 C CA . ALA A 1 79 ? -12.417 -9.380 9.402 1.00 39.59 79 ALA A CA 1
ATOM 642 C C . ALA A 1 79 ? -12.948 -10.095 8.141 1.00 39.59 79 ALA A C 1
ATOM 644 O O . ALA A 1 79 ? -13.444 -11.208 8.229 1.00 39.59 79 ALA A O 1
ATOM 645 N N . VAL A 1 80 ? -12.765 -9.518 6.941 1.00 43.97 80 VAL A N 1
ATOM 646 C CA . VAL A 1 80 ? -13.229 -10.160 5.690 1.00 43.97 80 VAL A CA 1
ATOM 647 C C . VAL A 1 80 ? -12.358 -9.797 4.464 1.00 43.97 80 VAL A C 1
ATOM 649 O O . VAL A 1 80 ? -12.848 -9.210 3.509 1.00 43.97 80 VAL A O 1
ATOM 652 N N . LEU A 1 81 ? -11.066 -10.156 4.437 1.00 41.91 81 LEU A N 1
ATOM 653 C CA . LEU A 1 81 ? -10.367 -10.375 3.146 1.00 41.91 81 LEU A CA 1
ATOM 654 C C . LEU A 1 81 ? -10.160 -11.881 2.887 1.00 41.91 81 LEU A C 1
ATOM 6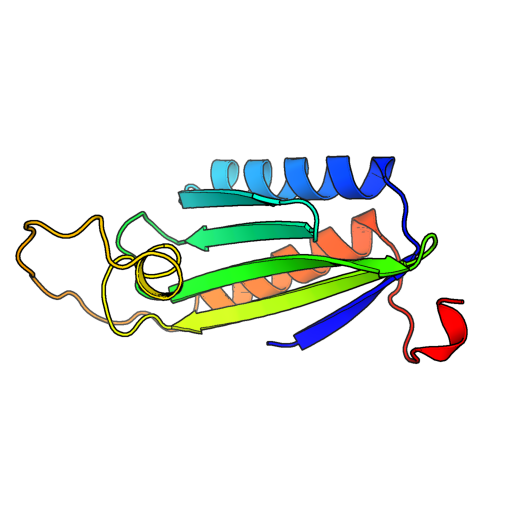56 O O . LEU A 1 81 ? -10.396 -12.340 1.774 1.00 41.91 81 LEU A O 1
ATOM 660 N N . LEU A 1 82 ? -9.908 -12.685 3.930 1.00 40.19 82 LEU A N 1
ATOM 661 C CA . LEU A 1 82 ? -9.906 -14.159 3.842 1.00 40.19 82 LEU A CA 1
ATOM 662 C C . LEU A 1 82 ? -11.304 -14.765 3.589 1.00 40.19 82 LEU A C 1
ATOM 664 O O . LEU A 1 82 ? -11.426 -15.765 2.887 1.00 40.19 82 LEU A O 1
ATOM 668 N N . ASN A 1 83 ? -12.364 -14.113 4.069 1.00 38.03 83 ASN A N 1
ATOM 669 C CA . ASN A 1 83 ? -13.751 -14.583 3.938 1.00 38.03 83 ASN A CA 1
ATOM 670 C C . ASN A 1 83 ? -14.326 -14.482 2.511 1.00 38.03 83 ASN A C 1
ATOM 672 O O . ASN A 1 83 ? -15.303 -15.159 2.210 1.00 38.03 83 ASN A O 1
ATOM 676 N N . SER A 1 84 ? -13.747 -13.661 1.626 1.00 44.00 84 SER A N 1
ATOM 677 C CA . SER A 1 84 ? -14.228 -13.525 0.238 1.00 44.00 84 SER A CA 1
ATOM 678 C C . SER A 1 84 ? -13.548 -14.494 -0.734 1.00 44.00 84 SER A C 1
ATOM 680 O O . SER A 1 84 ? -14.005 -14.626 -1.867 1.00 44.00 84 SER A O 1
ATOM 682 N N . PHE A 1 85 ? -12.470 -15.165 -0.305 1.00 44.53 85 PHE A N 1
ATOM 683 C CA . PHE A 1 85 ? -11.691 -16.074 -1.151 1.00 44.53 85 PHE A CA 1
ATOM 684 C C . PHE A 1 85 ? -11.640 -17.530 -0.649 1.00 44.53 85 PHE A C 1
ATOM 686 O O . PHE A 1 85 ? -11.451 -18.406 -1.487 1.00 44.53 85 PHE A O 1
ATOM 693 N N . PHE A 1 86 ? -11.863 -17.828 0.646 1.00 45.56 86 PHE A N 1
ATOM 694 C CA . PHE A 1 86 ? -11.778 -19.206 1.178 1.00 45.56 86 PHE A CA 1
ATOM 695 C C . PHE A 1 86 ? -12.831 -19.520 2.269 1.00 45.56 86 PHE A C 1
ATOM 697 O O . PHE A 1 86 ? -12.597 -19.264 3.451 1.00 45.56 86 PHE A O 1
ATOM 704 N N . PRO A 1 87 ? -13.988 -20.107 1.905 1.00 44.78 87 PRO A N 1
ATOM 705 C CA . PRO A 1 87 ? -15.113 -20.363 2.818 1.00 44.78 87 PRO A CA 1
ATOM 706 C C . PRO A 1 87 ? -14.937 -21.547 3.797 1.00 44.78 87 PRO A C 1
ATOM 708 O O . PRO A 1 87 ? -15.829 -21.814 4.596 1.00 44.78 87 PRO A O 1
ATOM 711 N N . GLU A 1 88 ? -13.812 -22.262 3.774 1.00 42.31 88 GLU A N 1
ATOM 712 C CA . GLU A 1 88 ? -13.626 -23.536 4.499 1.00 42.31 88 GLU A CA 1
ATOM 713 C C . GLU A 1 88 ? -13.223 -23.385 5.983 1.00 42.31 88 GLU A C 1
ATOM 715 O O . GLU A 1 88 ? -13.147 -24.370 6.711 1.00 42.31 88 GLU A O 1
ATOM 720 N N . LEU A 1 89 ? -12.962 -22.164 6.457 1.00 46.00 89 LEU A N 1
ATOM 721 C CA . LEU A 1 89 ? -12.286 -21.905 7.742 1.00 46.00 89 LEU A CA 1
ATOM 722 C C . LEU A 1 89 ? -13.215 -21.456 8.889 1.00 46.00 89 LEU A C 1
ATOM 724 O O . LEU A 1 89 ? -12.753 -20.929 9.900 1.00 46.00 89 LEU A O 1
ATOM 728 N N . LEU A 1 90 ? -14.529 -21.639 8.754 1.00 46.03 90 LEU A N 1
ATOM 729 C CA . LEU A 1 90 ? -15.516 -21.019 9.641 1.00 46.03 90 LEU A CA 1
ATOM 730 C C . LEU A 1 90 ? -15.982 -21.937 10.782 1.00 46.03 90 LEU A C 1
ATOM 732 O O . LEU A 1 90 ? -16.888 -22.747 10.601 1.00 46.03 90 LEU A O 1
ATOM 736 N N . SER A 1 91 ? -15.489 -21.706 12.002 1.00 41.94 91 SER A N 1
ATOM 737 C CA . SER A 1 91 ? -16.288 -21.990 13.202 1.00 41.94 91 SER A CA 1
ATOM 738 C C . SER A 1 91 ? -15.947 -21.057 14.373 1.00 41.94 91 SER A C 1
ATOM 740 O O . SER A 1 91 ? -14.962 -21.272 15.073 1.00 41.94 91 SER A O 1
ATOM 742 N N . HIS A 1 92 ? -16.852 -20.090 14.593 1.00 48.12 92 HIS A N 1
ATOM 743 C CA . HIS A 1 92 ? -17.192 -19.407 15.859 1.00 48.12 92 HIS A CA 1
ATOM 744 C C . HIS A 1 92 ? -16.428 -18.132 16.233 1.00 48.12 92 HIS A C 1
ATOM 746 O O . HIS A 1 92 ? -15.325 -18.250 16.747 1.00 48.12 92 HIS A O 1
ATOM 752 N N . VAL A 1 93 ? -17.084 -16.958 16.151 1.00 35.88 93 VAL A N 1
ATOM 753 C CA . VAL A 1 93 ? -16.955 -15.856 17.141 1.00 35.88 93 VAL A CA 1
ATOM 754 C C . VAL A 1 93 ? -18.212 -14.950 17.116 1.00 35.88 93 VAL A C 1
ATOM 756 O O . VAL A 1 93 ? -18.691 -14.618 16.036 1.00 35.88 93 VAL A O 1
ATOM 759 N N . GLU A 1 94 ? -18.722 -14.558 18.295 1.00 42.31 94 GLU A N 1
ATOM 760 C CA . GLU A 1 94 ? -19.864 -13.642 18.538 1.00 42.31 94 GLU A CA 1
ATOM 761 C C . GLU A 1 94 ? -19.481 -12.141 18.619 1.00 42.31 94 GLU A C 1
ATOM 763 O O . GLU A 1 94 ? -18.347 -11.779 18.938 1.00 42.31 94 GLU A O 1
ATOM 768 N N . GLU A 1 95 ? -20.464 -11.265 18.357 1.00 32.31 95 GLU A N 1
ATOM 769 C CA . GLU A 1 95 ? -20.348 -9.815 18.107 1.00 32.31 95 GLU A CA 1
ATOM 770 C C . GLU A 1 95 ? -20.668 -8.896 19.305 1.00 32.31 95 GLU A C 1
ATOM 772 O O . GLU A 1 95 ? -21.566 -9.177 20.095 1.00 32.31 95 GLU A O 1
ATOM 777 N N . VAL A 1 96 ? -20.031 -7.709 19.350 1.00 31.55 96 VAL A N 1
ATOM 778 C CA . VAL A 1 96 ? -20.484 -6.526 20.125 1.00 31.55 96 VAL A CA 1
ATOM 779 C C . VAL A 1 96 ? -20.094 -5.216 19.386 1.00 31.55 96 VAL A C 1
ATOM 781 O O . VAL A 1 96 ? -18.966 -5.147 18.878 1.00 31.55 96 VAL A O 1
ATOM 784 N N . PRO A 1 97 ? -20.955 -4.166 19.317 1.00 37.28 97 PRO A N 1
ATOM 785 C CA . PRO A 1 97 ? -20.736 -2.990 18.460 1.00 37.28 97 PRO A CA 1
ATOM 786 C C . PRO A 1 97 ? -20.157 -1.762 19.191 1.00 37.28 97 PRO A C 1
ATOM 788 O O . PRO A 1 97 ? -20.531 -1.484 20.330 1.00 37.28 97 PRO A O 1
ATOM 791 N N . VAL A 1 98 ? -19.326 -0.957 18.501 1.00 32.84 98 VAL A N 1
ATOM 792 C CA . VAL A 1 98 ? -18.939 0.417 18.912 1.00 32.84 98 VAL A CA 1
ATOM 793 C C . VAL A 1 98 ? -18.787 1.362 17.697 1.00 32.84 98 VAL A C 1
ATOM 795 O O . VAL A 1 98 ? -18.471 0.946 16.586 1.00 32.84 98 VAL A O 1
ATOM 798 N N . THR A 1 99 ? -19.056 2.648 17.945 1.00 36.16 99 THR A N 1
ATOM 799 C CA . THR A 1 99 ? -19.402 3.773 17.058 1.00 36.16 99 THR A CA 1
ATOM 800 C C . THR A 1 99 ? -18.287 4.446 16.230 1.00 36.16 99 THR A C 1
ATOM 802 O O . THR A 1 99 ? -17.103 4.457 16.565 1.00 36.16 99 THR A O 1
ATOM 805 N N . LEU A 1 100 ? -18.749 5.077 15.138 1.00 43.25 100 LEU A N 1
ATOM 806 C CA . LEU A 1 100 ? -18.046 5.768 14.045 1.00 43.25 100 LEU A CA 1
ATOM 807 C C . LEU A 1 100 ? -17.212 7.003 14.454 1.00 43.25 100 LEU A C 1
ATOM 809 O O . LEU A 1 100 ? -17.746 7.977 14.977 1.00 43.25 100 LEU A O 1
ATOM 813 N N . PHE A 1 101 ? -15.942 7.030 14.032 1.00 42.47 101 PHE A N 1
ATOM 814 C CA . PHE A 1 101 ? -15.195 8.260 13.728 1.00 42.47 101 PHE A CA 1
ATOM 815 C C . PHE A 1 101 ? -14.864 8.272 12.228 1.00 42.47 101 PHE A C 1
ATOM 817 O O . PHE A 1 101 ? -14.410 7.268 11.689 1.00 42.47 101 PHE A O 1
ATOM 824 N N . GLU A 1 102 ? -15.114 9.388 11.536 1.00 48.25 102 GLU A N 1
ATOM 825 C CA . GLU A 1 102 ? -15.027 9.482 10.065 1.00 48.25 102 GLU A CA 1
ATOM 826 C C . GLU A 1 102 ? -13.818 10.261 9.511 1.00 48.25 102 GLU A C 1
ATOM 828 O O . GLU A 1 102 ? -13.744 10.489 8.302 1.00 48.25 102 GLU A O 1
ATOM 833 N N . SER A 1 103 ? -12.854 10.670 10.347 1.00 55.25 103 SER A N 1
ATOM 834 C CA . SER A 1 103 ? -11.784 11.584 9.904 1.00 55.25 103 SER A CA 1
ATOM 835 C C . SER A 1 103 ? -10.364 11.012 9.818 1.00 55.25 103 SER A C 1
ATOM 837 O O . SER A 1 103 ? -9.556 11.630 9.135 1.00 55.25 103 SER A O 1
ATOM 839 N N . LYS A 1 104 ? -10.018 9.860 10.410 1.00 67.31 104 LYS A N 1
ATOM 840 C CA . LYS A 1 104 ? -8.603 9.420 10.431 1.00 67.31 104 LYS A CA 1
ATOM 841 C C . LYS A 1 104 ? -8.150 8.714 9.154 1.00 67.31 104 LYS A C 1
ATOM 843 O O . LYS A 1 104 ? -6.995 8.816 8.760 1.00 67.31 104 LYS A O 1
ATOM 848 N N . GLU A 1 105 ? -9.040 8.024 8.456 1.00 71.44 105 GLU A N 1
ATOM 849 C CA . GLU A 1 105 ? -8.678 7.199 7.298 1.00 71.44 105 GLU A CA 1
ATOM 850 C C . GLU A 1 105 ? -8.378 8.040 6.053 1.00 71.44 105 GLU A C 1
ATOM 852 O O . GLU A 1 105 ? -7.619 7.621 5.178 1.00 71.44 105 GLU A O 1
ATOM 857 N N . LYS A 1 106 ? -8.953 9.248 5.970 1.00 76.19 106 LYS A N 1
ATOM 858 C CA . LYS A 1 106 ? -8.610 10.219 4.923 1.00 76.19 106 LYS A CA 1
ATOM 859 C C . LYS A 1 106 ? -7.174 10.718 5.082 1.00 76.19 106 LYS A C 1
ATOM 861 O O . LYS A 1 106 ? -6.485 10.815 4.066 1.00 76.19 106 LYS A O 1
ATOM 866 N N . ASP A 1 107 ? -6.736 10.949 6.317 1.00 78.62 107 ASP A N 1
ATOM 867 C CA . ASP A 1 107 ? -5.379 11.397 6.639 1.00 78.62 107 ASP A CA 1
ATOM 868 C C . ASP A 1 107 ? -4.370 10.272 6.397 1.00 78.62 107 ASP A C 1
ATOM 870 O O . ASP A 1 107 ? -3.430 10.454 5.629 1.00 78.62 107 ASP A O 1
ATOM 874 N N . ILE A 1 108 ? -4.653 9.055 6.884 1.00 79.12 108 ILE A N 1
ATOM 875 C CA . ILE A 1 108 ? -3.824 7.867 6.603 1.00 79.12 108 ILE A CA 1
ATOM 876 C C . ILE A 1 108 ? -3.668 7.665 5.091 1.00 79.12 108 ILE A C 1
ATOM 878 O O . ILE A 1 108 ? -2.573 7.442 4.579 1.00 79.12 108 ILE A O 1
ATOM 882 N N . ARG A 1 109 ? -4.762 7.784 4.330 1.00 82.19 109 ARG A N 1
ATOM 883 C CA . ARG A 1 109 ? -4.716 7.666 2.869 1.00 82.19 109 ARG A CA 1
ATOM 884 C C . ARG A 1 109 ? -3.899 8.787 2.222 1.00 82.19 109 ARG A C 1
ATOM 886 O O . ARG A 1 109 ? -3.268 8.546 1.191 1.00 82.19 109 ARG A O 1
ATOM 893 N N . HIS A 1 110 ? -3.956 10.006 2.756 1.00 85.19 110 HIS A N 1
ATOM 894 C CA . HIS A 1 110 ? -3.146 11.117 2.271 1.00 85.19 110 HIS A CA 1
ATOM 895 C C . HIS A 1 110 ? -1.656 10.839 2.496 1.00 85.19 110 HIS A C 1
ATOM 897 O O . HIS A 1 110 ? -0.891 10.899 1.534 1.00 85.19 110 HIS A O 1
ATOM 903 N N . ASP A 1 111 ? -1.273 10.438 3.706 1.00 83.25 111 ASP A N 1
ATOM 904 C CA . ASP A 1 111 ? 0.110 10.118 4.071 1.00 83.25 111 ASP A CA 1
ATOM 905 C C . ASP A 1 111 ? 0.668 8.982 3.209 1.00 83.25 111 ASP A C 1
ATOM 907 O O . ASP A 1 111 ? 1.725 9.114 2.593 1.00 83.25 111 ASP A O 1
ATOM 911 N N . VAL A 1 112 ? -0.096 7.896 3.060 1.00 85.06 112 VAL A N 1
ATOM 912 C CA . VAL A 1 112 ? 0.248 6.758 2.194 1.00 85.06 112 VAL A CA 1
ATOM 913 C C . VAL A 1 112 ? 0.457 7.200 0.744 1.00 85.06 112 VAL A C 1
ATOM 915 O O . VAL A 1 112 ? 1.396 6.757 0.076 1.00 85.06 112 VAL A O 1
ATOM 918 N N . LYS A 1 113 ? -0.387 8.107 0.239 1.00 87.25 113 LYS A N 1
ATOM 919 C CA . LYS A 1 113 ? -0.235 8.667 -1.108 1.00 87.25 113 LYS A CA 1
ATOM 920 C C . LYS A 1 113 ? 1.052 9.485 -1.235 1.00 87.25 113 LYS A C 1
ATOM 922 O O . LYS A 1 113 ? 1.704 9.409 -2.277 1.00 87.25 113 LYS A O 1
ATOM 927 N N . VAL A 1 114 ? 1.403 10.273 -0.220 1.00 86.81 114 VAL A N 1
ATOM 928 C CA . VAL A 1 114 ? 2.645 11.060 -0.199 1.00 86.81 114 VAL A CA 1
ATOM 929 C C . VAL A 1 114 ? 3.860 10.134 -0.163 1.00 86.81 114 VAL A C 1
ATOM 931 O O . VAL A 1 114 ? 4.728 10.278 -1.020 1.00 86.81 114 VAL A O 1
ATOM 934 N N . LEU A 1 115 ? 3.882 9.131 0.720 1.00 86.12 115 LEU A N 1
ATOM 935 C CA . LEU A 1 115 ? 4.955 8.128 0.793 1.00 86.12 115 LEU A CA 1
ATOM 936 C C . LEU A 1 115 ? 5.163 7.417 -0.549 1.00 86.12 115 LEU A C 1
ATOM 938 O O . LEU A 1 115 ? 6.286 7.324 -1.041 1.00 86.12 115 LEU A O 1
ATOM 942 N N . THR A 1 116 ? 4.068 7.000 -1.190 1.00 85.94 116 THR A N 1
ATOM 943 C CA . THR A 1 116 ? 4.113 6.359 -2.514 1.00 85.94 116 THR A CA 1
ATOM 944 C C . THR A 1 116 ? 4.764 7.270 -3.560 1.00 85.94 116 THR A C 1
ATOM 946 O O . THR A 1 116 ? 5.593 6.814 -4.341 1.00 85.94 116 THR A O 1
ATOM 949 N N . LYS A 1 117 ? 4.435 8.571 -3.564 1.00 86.06 117 LYS A N 1
ATOM 950 C CA . LYS A 1 117 ? 5.040 9.552 -4.481 1.00 86.06 117 LYS A CA 1
ATOM 951 C C . LYS A 1 117 ? 6.508 9.843 -4.180 1.00 86.06 117 LYS A C 1
ATOM 953 O O . LYS A 1 117 ? 7.278 10.050 -5.108 1.00 86.06 117 LYS A O 1
ATOM 958 N N . VAL A 1 118 ? 6.898 9.893 -2.909 1.00 85.88 118 VAL A N 1
ATOM 959 C CA . VAL A 1 118 ? 8.300 10.120 -2.526 1.00 85.88 118 VAL A CA 1
ATOM 960 C C . VAL A 1 118 ? 9.181 8.969 -3.014 1.00 85.88 118 VAL A C 1
ATOM 962 O O . VAL A 1 118 ? 10.274 9.219 -3.508 1.00 85.88 118 VAL A O 1
ATOM 965 N N . ARG A 1 119 ? 8.690 7.727 -2.926 1.00 86.12 119 ARG A N 1
ATOM 966 C CA . ARG A 1 119 ? 9.433 6.529 -3.347 1.00 86.12 119 ARG A CA 1
ATOM 967 C C . ARG A 1 119 ? 9.438 6.310 -4.851 1.00 86.12 119 ARG A C 1
ATOM 969 O O . ARG A 1 119 ? 10.486 6.100 -5.443 1.00 86.12 119 ARG A O 1
ATOM 976 N N . LEU A 1 120 ? 8.267 6.368 -5.477 1.00 86.00 120 LEU A N 1
ATOM 977 C CA . LEU A 1 120 ? 8.106 5.988 -6.884 1.00 86.00 120 LEU A CA 1
ATOM 978 C C . LEU A 1 120 ? 8.084 7.189 -7.837 1.00 86.00 120 LEU A C 1
ATOM 980 O O . LEU A 1 120 ? 7.924 7.024 -9.046 1.00 86.00 120 LEU A O 1
ATOM 984 N N . GLY A 1 121 ? 8.228 8.403 -7.305 1.00 83.38 121 GLY A N 1
ATOM 985 C CA . GLY A 1 121 ? 8.198 9.639 -8.070 1.00 83.38 121 GLY A CA 1
ATOM 986 C C . GLY A 1 121 ? 6.793 10.023 -8.544 1.00 83.38 121 GLY A C 1
ATOM 987 O O . GLY A 1 121 ? 5.789 9.903 -7.831 1.00 83.38 121 GLY A O 1
ATOM 988 N N . SER A 1 122 ? 6.723 10.547 -9.766 1.00 75.12 122 SER A N 1
ATOM 989 C CA . SER A 1 122 ? 5.460 10.963 -10.379 1.00 75.12 122 SER A CA 1
ATOM 990 C C . SER A 1 122 ? 4.751 9.781 -11.031 1.00 75.12 122 SER A C 1
ATOM 992 O O . SER A 1 122 ? 5.381 8.901 -11.607 1.00 75.12 122 SER A O 1
ATOM 994 N N . TYR A 1 123 ? 3.424 9.776 -10.932 1.00 70.31 123 TYR A N 1
ATOM 995 C CA . TYR A 1 123 ? 2.595 8.784 -11.606 1.00 70.31 123 TYR A CA 1
ATOM 996 C C . TYR A 1 123 ? 2.403 9.172 -13.077 1.00 70.31 123 TYR A C 1
ATOM 998 O O . TYR A 1 123 ? 2.355 10.359 -13.405 1.00 70.31 123 TYR A O 1
ATOM 1006 N N . PHE A 1 124 ? 2.232 8.175 -13.940 1.00 70.19 124 PHE A N 1
ATOM 1007 C CA . PHE A 1 124 ? 1.894 8.372 -15.347 1.00 70.19 124 PHE A CA 1
ATOM 1008 C C . PHE A 1 124 ? 0.394 8.638 -15.489 1.00 70.19 124 PHE A C 1
ATOM 1010 O O . PHE A 1 124 ? -0.435 7.926 -14.911 1.00 70.19 124 PHE A O 1
ATOM 1017 N N . ASN A 1 125 ? 0.027 9.682 -16.234 1.00 57.25 125 ASN A N 1
ATOM 1018 C CA . ASN A 1 125 ? -1.379 10.061 -16.417 1.00 57.25 125 ASN A CA 1
ATOM 1019 C C . ASN A 1 125 ? -2.101 9.137 -17.410 1.00 57.25 125 ASN A C 1
ATOM 1021 O O . ASN A 1 125 ? -3.330 9.067 -17.394 1.00 57.25 125 ASN A O 1
ATOM 1025 N N . THR A 1 126 ? -1.363 8.419 -18.263 1.00 54.41 126 THR A N 1
ATOM 1026 C CA . THR A 1 126 ? -1.939 7.541 -19.285 1.00 54.41 126 THR A CA 1
ATOM 1027 C C . THR A 1 126 ? -1.220 6.199 -19.356 1.00 54.41 126 THR A C 1
ATOM 1029 O O . THR A 1 126 ? -0.014 6.093 -19.159 1.00 54.41 126 THR A O 1
ATOM 1032 N N . ARG A 1 127 ? -1.988 5.148 -19.665 1.00 53.25 127 ARG A N 1
ATOM 1033 C CA . ARG A 1 127 ? -1.510 3.764 -19.814 1.00 53.25 127 ARG A CA 1
ATOM 1034 C C . ARG A 1 127 ? -0.439 3.614 -20.914 1.00 53.25 127 ARG A C 1
ATOM 1036 O O . ARG A 1 127 ? 0.288 2.633 -20.890 1.00 53.25 127 ARG A O 1
ATOM 1043 N N . GLN A 1 128 ? -0.342 4.580 -21.835 1.00 51.78 128 GLN A N 1
ATOM 1044 C CA . GLN A 1 128 ? 0.610 4.604 -22.954 1.00 51.78 128 GLN A CA 1
ATOM 1045 C C . GLN A 1 128 ? 2.055 4.933 -22.548 1.00 51.78 128 GLN A C 1
ATOM 1047 O O . GLN A 1 128 ? 2.969 4.569 -23.271 1.00 51.78 128 GLN A O 1
ATOM 1052 N N . GLU A 1 129 ? 2.292 5.578 -21.402 1.00 50.31 129 GLU A N 1
ATOM 1053 C CA . GLU A 1 129 ? 3.658 5.904 -20.942 1.00 50.31 129 GLU A CA 1
ATOM 1054 C C . GLU A 1 129 ? 4.349 4.725 -20.217 1.00 50.31 129 GLU A C 1
ATOM 1056 O O . GLU A 1 129 ? 5.498 4.843 -19.795 1.00 50.31 129 GLU A O 1
ATOM 1061 N N . ALA A 1 130 ? 3.646 3.599 -20.034 1.00 48.28 130 ALA A N 1
ATOM 1062 C CA . ALA A 1 130 ? 4.057 2.461 -19.202 1.00 48.28 130 ALA A CA 1
ATOM 1063 C C . ALA A 1 130 ? 4.540 1.213 -19.987 1.00 48.28 130 ALA A C 1
ATOM 1065 O O . ALA A 1 130 ? 4.857 0.190 -19.363 1.00 48.28 130 ALA A O 1
ATOM 1066 N N . GLU A 1 131 ? 4.587 1.288 -21.322 1.00 45.41 131 GLU A N 1
ATOM 1067 C CA . GLU A 1 131 ? 5.147 0.275 -22.244 1.00 45.41 131 GLU A CA 1
ATOM 1068 C C . GLU A 1 131 ? 6.614 0.606 -22.599 1.00 45.41 131 GLU A C 1
ATOM 1070 O O . GLU A 1 131 ? 7.493 -0.291 -22.480 1.00 45.41 131 GLU A O 1
#

pLDDT: mean 72.2, std 18.56, range [31.55, 93.38]

Radius of gyration: 15.93 Å; chains: 1; bounding box: 35×35×43 Å